Protein AF-A0AAX3BEB4-F1 (afdb_monomer_lite)

Organism: NCBI:txid2828656

Foldseek 3Di:
DDPDQFLWWKFFPPDFDDLVVLVVLCVVVVWDWAADPPDDPAWIDTNNFKIKGFDDDPNTTGTITIGGDPVCVVVSQLVVLVSQVSCCVPPGNIFMDDDPPCPPSHRDDDVVSSVRSVVVVVVVVVVVCVVQPPDPDPPDDPPVVVVVVCCCPDPVNVVVVVVVVVVVD

Sequence (169 aa):
MGVESYFVHARFVGTQIVPADVIMLLRANDYTVDHSISDNFSSYTINAILKLQFNFENEVIQGFSLEGCFACYDESLELCYLVLRLVNEKLAPIEVDKPVFFESKKLLDKEEFLNNIRNFYLYKANYFFDLFHGINFRCLPGKDFYKEYQKRTSFLYKIRSIFKRDKNS

Radius of gyration: 18.93 Å; chains: 1; bounding box: 38×54×45 Å

pLDDT: mean 78.85, std 14.88, range [33.62, 96.19]

Secondary structure (DSSP, 8-state):
------SEEEEE-SS---HHHHHHHHHHTT--EEE-TTS-TTEEEETTTEEEEEEEETTEEEEEEEEE-GGGHHHHHHHHHHHHHHHHHHT--EEEE-SS---S-BPPPHHHHHHHHHHHHHHHHHHHHHHHTT-----SPPHHHHHHHHHHHSHHHHHHHHHHHTT--

Structure (mmCIF, N/CA/C/O backbone):
data_AF-A0AAX3BEB4-F1
#
_entry.id   AF-A0AAX3BEB4-F1
#
loop_
_atom_site.group_PDB
_atom_site.id
_atom_site.type_symbol
_atom_site.label_atom_id
_atom_site.label_alt_id
_atom_site.label_comp_id
_atom_site.label_asym_id
_atom_site.label_entity_id
_atom_site.label_seq_id
_atom_site.pdbx_PDB_ins_code
_atom_site.Cartn_x
_atom_site.Cartn_y
_atom_site.Cartn_z
_atom_site.occupancy
_atom_site.B_iso_or_equiv
_atom_site.auth_seq_id
_atom_site.auth_comp_id
_atom_site.auth_asym_id
_atom_site.auth_atom_id
_atom_site.pdbx_PDB_model_num
ATOM 1 N N . MET A 1 1 ? 23.090 3.713 -2.262 1.00 33.69 1 MET A N 1
ATOM 2 C CA . MET A 1 1 ? 21.688 4.008 -1.894 1.00 33.69 1 MET A CA 1
ATOM 3 C C . MET A 1 1 ? 20.883 2.751 -2.156 1.00 33.69 1 MET A C 1
ATOM 5 O O . MET A 1 1 ? 20.919 2.277 -3.283 1.00 33.69 1 MET A O 1
ATOM 9 N N . GLY A 1 2 ? 20.269 2.161 -1.128 1.00 33.62 2 GLY A N 1
ATOM 10 C CA . GLY A 1 2 ? 19.388 1.007 -1.316 1.00 33.62 2 GLY A CA 1
ATOM 11 C C . GLY A 1 2 ? 18.180 1.411 -2.156 1.00 33.62 2 GLY A C 1
ATOM 12 O O . GLY A 1 2 ? 17.631 2.494 -1.958 1.00 33.62 2 GLY A O 1
ATOM 13 N N . VAL A 1 3 ? 17.810 0.585 -3.131 1.00 42.19 3 VAL A N 1
ATOM 14 C CA . VAL A 1 3 ? 16.559 0.757 -3.872 1.00 42.19 3 VAL A CA 1
ATOM 15 C C . VAL A 1 3 ? 15.456 0.255 -2.946 1.00 42.19 3 VAL A C 1
ATOM 17 O O . VAL A 1 3 ? 15.289 -0.947 -2.775 1.00 42.19 3 VAL A O 1
ATOM 20 N N . GLU A 1 4 ? 14.787 1.176 -2.261 1.00 51.06 4 GLU A N 1
ATOM 21 C CA . GLU A 1 4 ? 13.611 0.858 -1.449 1.00 51.06 4 GLU A CA 1
ATOM 22 C C . GLU A 1 4 ? 12.500 0.317 -2.375 1.00 51.06 4 GLU A C 1
ATOM 24 O O . GLU A 1 4 ? 12.222 0.917 -3.413 1.00 51.06 4 GLU A O 1
ATOM 29 N N . SER A 1 5 ? 11.917 -0.843 -2.041 1.00 62.44 5 SER A N 1
ATOM 30 C CA . SER A 1 5 ? 10.991 -1.597 -2.908 1.00 62.44 5 SER A CA 1
ATOM 31 C C . SER A 1 5 ? 9.511 -1.247 -2.728 1.00 62.44 5 SER A C 1
ATOM 33 O O . SER A 1 5 ? 8.678 -1.750 -3.472 1.00 62.44 5 SER A O 1
ATOM 35 N N . TYR A 1 6 ? 9.158 -0.385 -1.774 1.00 66.06 6 TYR A N 1
ATOM 36 C CA . TYR A 1 6 ? 7.767 -0.086 -1.433 1.00 66.06 6 TYR A CA 1
ATOM 37 C C . TYR A 1 6 ? 7.229 1.154 -2.162 1.00 66.06 6 TYR A C 1
ATOM 39 O O . TYR A 1 6 ? 7.988 2.043 -2.549 1.00 66.06 6 TYR A O 1
ATOM 47 N N . PHE A 1 7 ? 5.904 1.225 -2.327 1.00 76.56 7 PHE A N 1
ATOM 48 C CA . PHE A 1 7 ? 5.229 2.417 -2.844 1.00 76.56 7 PHE A CA 1
ATOM 49 C C . PHE A 1 7 ? 5.176 3.517 -1.789 1.00 76.56 7 PHE A C 1
ATOM 51 O O . PHE A 1 7 ? 5.519 4.661 -2.078 1.00 76.56 7 PHE A O 1
ATOM 58 N N . VAL A 1 8 ? 4.713 3.173 -0.581 1.00 86.69 8 VAL A N 1
ATOM 59 C CA . VAL A 1 8 ? 4.404 4.143 0.478 1.00 86.69 8 VAL A CA 1
ATOM 60 C C . VAL A 1 8 ? 4.660 3.564 1.873 1.00 86.69 8 VAL A C 1
ATOM 62 O O . VAL A 1 8 ? 4.421 2.376 2.104 1.00 86.69 8 VAL A O 1
ATOM 65 N N . HIS A 1 9 ? 5.113 4.417 2.797 1.00 89.00 9 HIS A N 1
ATOM 66 C CA . HIS A 1 9 ? 5.170 4.146 4.233 1.00 89.00 9 HIS A CA 1
ATOM 67 C C . HIS A 1 9 ? 4.107 4.972 4.967 1.00 89.00 9 HIS A C 1
ATOM 69 O O . HIS A 1 9 ? 3.992 6.175 4.743 1.00 89.00 9 HIS A O 1
ATOM 75 N N . ALA A 1 10 ? 3.351 4.344 5.862 1.00 89.62 10 ALA A N 1
ATOM 76 C CA . ALA A 1 10 ? 2.364 5.004 6.706 1.00 89.62 10 ALA A CA 1
ATOM 77 C C . ALA A 1 10 ? 2.681 4.771 8.186 1.00 89.62 10 ALA A C 1
ATOM 79 O O . ALA A 1 10 ? 2.935 3.640 8.595 1.00 89.62 10 ALA A O 1
ATOM 80 N N . ARG A 1 11 ? 2.635 5.830 8.995 1.00 90.25 11 ARG A N 1
ATOM 81 C CA . ARG A 1 11 ? 2.793 5.819 10.456 1.00 90.25 11 ARG A CA 1
ATOM 82 C C . ARG A 1 11 ? 1.465 6.095 11.137 1.00 90.25 11 ARG A C 1
ATOM 84 O O . ARG A 1 11 ? 0.726 6.963 10.691 1.00 90.25 11 ARG A O 1
ATOM 91 N N . PHE A 1 12 ? 1.175 5.404 12.230 1.00 89.75 12 PHE A N 1
ATOM 92 C CA . PHE A 1 12 ? -0.007 5.691 13.044 1.00 89.75 12 PHE A CA 1
ATOM 93 C C . PHE A 1 12 ? 0.223 6.915 13.938 1.00 89.75 12 PHE A C 1
ATOM 95 O O . PHE A 1 12 ? 1.323 7.119 14.453 1.00 89.75 12 PHE A O 1
ATOM 102 N N . VAL A 1 13 ? -0.818 7.724 14.152 1.00 87.62 13 VAL A N 1
ATOM 103 C CA . VAL A 1 13 ? -0.768 8.897 15.038 1.00 87.62 13 VAL A CA 1
ATOM 104 C C . VAL A 1 13 ? -1.606 8.658 16.289 1.00 87.62 13 VAL A C 1
ATOM 106 O O . VAL A 1 13 ? -2.811 8.434 16.210 1.00 87.62 13 VAL A O 1
ATOM 109 N N . GLY A 1 14 ? -0.975 8.770 17.460 1.00 79.50 14 GLY A N 1
ATOM 110 C CA . GLY A 1 14 ? -1.638 8.882 18.766 1.00 79.50 14 GLY A CA 1
ATOM 111 C C . GLY A 1 14 ? -2.271 7.606 19.334 1.00 79.50 14 GLY A C 1
ATOM 112 O O . GLY A 1 14 ? -2.416 7.511 20.550 1.00 79.50 14 GLY A O 1
ATOM 113 N N . THR A 1 15 ? -2.625 6.623 18.504 1.00 74.81 15 THR A N 1
ATOM 114 C CA . THR A 1 15 ? -3.294 5.388 18.940 1.00 74.81 15 THR A CA 1
ATOM 115 C C . THR A 1 15 ? -2.396 4.173 18.749 1.00 74.81 15 THR A C 1
ATOM 117 O O . THR A 1 15 ? -1.810 3.981 17.685 1.00 74.81 15 THR A O 1
ATOM 120 N N . GLN A 1 16 ? -2.308 3.332 19.782 1.00 81.75 16 GLN A N 1
ATOM 121 C CA . GLN A 1 16 ? -1.643 2.038 19.692 1.00 81.75 16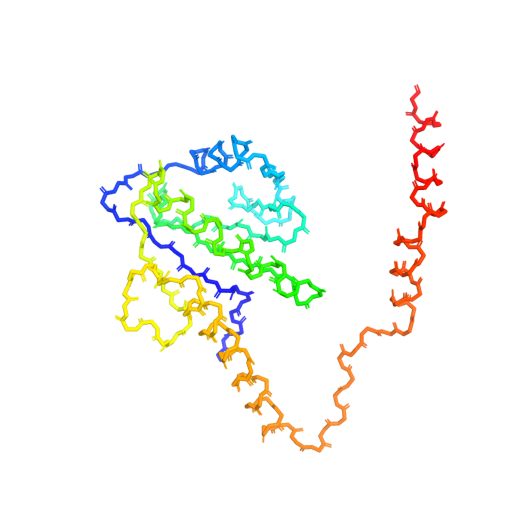 GLN A CA 1
ATOM 122 C C . GLN A 1 16 ? -2.545 1.066 18.926 1.00 81.75 16 GLN A C 1
ATOM 124 O O . GLN A 1 16 ? -3.664 0.791 19.352 1.00 81.75 16 GLN A O 1
ATOM 129 N N . ILE A 1 17 ? -2.049 0.565 17.798 1.00 87.69 17 ILE A N 1
ATOM 130 C CA . ILE A 1 17 ? -2.751 -0.373 16.917 1.00 87.69 17 ILE A CA 1
ATOM 131 C C . ILE A 1 17 ? -2.034 -1.721 16.960 1.00 87.69 17 ILE A C 1
ATOM 133 O O . ILE A 1 17 ? -0.804 -1.765 17.043 1.00 87.69 17 ILE A O 1
ATOM 137 N N . VAL A 1 18 ? -2.786 -2.822 16.889 1.00 89.69 18 VAL A N 1
ATOM 138 C CA . VAL A 1 18 ? -2.224 -4.168 16.689 1.00 89.69 18 VAL A CA 1
ATOM 139 C C . VAL A 1 18 ? -2.453 -4.634 15.246 1.00 89.69 18 VAL A C 1
ATOM 141 O O . VAL A 1 18 ? -3.381 -4.157 14.590 1.00 89.69 18 VAL A O 1
ATOM 144 N N . PRO A 1 19 ? -1.651 -5.573 14.694 1.00 90.00 19 PRO A N 1
ATOM 145 C CA . PRO A 1 19 ? -1.714 -5.870 13.263 1.00 90.00 19 PRO A CA 1
ATOM 146 C C . PRO A 1 19 ? -3.070 -6.483 12.907 1.00 90.00 19 PRO A C 1
ATOM 148 O O . PRO A 1 19 ? -3.628 -6.215 11.847 1.00 90.00 19 PRO A O 1
ATOM 151 N N . ALA A 1 20 ? -3.618 -7.270 13.840 1.00 90.69 20 ALA A N 1
ATOM 152 C CA . ALA A 1 20 ? -4.912 -7.919 13.725 1.00 90.69 20 ALA A CA 1
ATOM 153 C C . ALA A 1 20 ? -6.044 -6.936 13.396 1.00 90.69 20 ALA A C 1
ATOM 155 O O . ALA A 1 20 ? -6.887 -7.282 12.573 1.00 90.69 20 ALA A O 1
ATOM 156 N N . ASP A 1 21 ? -6.033 -5.715 13.940 1.00 92.25 21 ASP A N 1
ATOM 157 C CA . ASP A 1 21 ? -7.096 -4.735 13.693 1.00 92.25 21 ASP A CA 1
ATOM 158 C C . ASP A 1 21 ? -7.124 -4.301 12.225 1.00 92.25 21 ASP A C 1
ATOM 160 O O . ASP A 1 21 ? -8.182 -4.268 11.595 1.00 92.25 21 ASP A O 1
ATOM 164 N N . VAL A 1 22 ? -5.948 -4.046 11.643 1.00 93.38 22 VAL A N 1
ATOM 165 C CA . VAL A 1 22 ? -5.811 -3.708 10.219 1.00 93.38 22 VAL A CA 1
ATOM 166 C C . VAL A 1 22 ? -6.253 -4.885 9.350 1.00 93.38 22 VAL A C 1
ATOM 168 O O . VAL A 1 22 ? -7.013 -4.700 8.401 1.00 93.38 22 VAL A O 1
ATOM 171 N N . ILE A 1 23 ? -5.832 -6.111 9.680 1.00 94.25 23 ILE A N 1
ATOM 172 C CA . ILE A 1 23 ? -6.213 -7.306 8.913 1.00 94.25 23 ILE A CA 1
ATOM 173 C C . ILE A 1 23 ? -7.725 -7.560 8.987 1.00 94.25 23 ILE A C 1
ATOM 175 O O . ILE A 1 23 ? -8.347 -7.878 7.970 1.00 94.25 23 ILE A O 1
ATOM 179 N N . MET A 1 24 ? -8.331 -7.408 10.165 1.00 94.25 24 MET A N 1
ATOM 180 C CA . MET A 1 24 ? -9.774 -7.557 10.357 1.00 94.25 24 MET A CA 1
ATOM 181 C C . MET A 1 24 ? -10.552 -6.484 9.599 1.00 94.25 24 MET A C 1
ATOM 183 O O . MET A 1 24 ? -11.522 -6.820 8.922 1.00 94.25 24 MET A O 1
ATOM 187 N N . LEU A 1 25 ? -10.104 -5.227 9.645 1.00 96.19 25 LEU A N 1
ATOM 188 C CA . LEU A 1 25 ? -10.708 -4.129 8.891 1.00 96.19 25 LEU A CA 1
ATOM 189 C C . LEU A 1 25 ? -10.695 -4.408 7.385 1.00 96.19 25 LEU A C 1
ATOM 191 O O . LEU A 1 25 ? -11.716 -4.237 6.720 1.00 96.19 25 LEU A O 1
ATOM 195 N N . LEU A 1 26 ? -9.563 -4.863 6.847 1.00 95.69 26 LEU A N 1
ATOM 196 C CA . LEU A 1 26 ? -9.440 -5.189 5.427 1.00 95.69 26 LEU A CA 1
ATOM 197 C C . LEU A 1 26 ? -10.376 -6.339 5.033 1.00 95.69 26 LEU A C 1
ATOM 199 O O . LEU A 1 26 ? -11.126 -6.221 4.068 1.00 95.69 26 LEU A O 1
ATOM 203 N N . ARG A 1 27 ? -10.411 -7.420 5.815 1.00 95.31 27 ARG A N 1
ATOM 204 C CA . ARG A 1 27 ? -11.317 -8.550 5.550 1.00 95.31 27 ARG A CA 1
ATOM 205 C C . ARG A 1 27 ? -12.793 -8.165 5.656 1.00 95.31 27 ARG A C 1
ATOM 207 O O . ARG A 1 27 ? -13.598 -8.663 4.881 1.00 95.31 27 ARG A O 1
ATOM 214 N N . ALA A 1 28 ? -13.143 -7.266 6.575 1.00 95.50 28 ALA A N 1
ATOM 215 C CA . ALA A 1 28 ? -14.503 -6.744 6.718 1.00 95.50 28 ALA A CA 1
ATOM 216 C C . ALA A 1 28 ? -14.941 -5.844 5.546 1.00 95.50 28 ALA A C 1
ATOM 218 O O . ALA A 1 28 ? -16.127 -5.557 5.420 1.00 95.50 28 ALA A O 1
ATOM 219 N N . ASN A 1 29 ? -14.002 -5.400 4.704 1.00 95.44 29 ASN A N 1
ATOM 220 C CA . ASN A 1 29 ? -14.256 -4.629 3.483 1.00 95.44 29 ASN A CA 1
ATOM 221 C C . ASN A 1 29 ? -13.958 -5.463 2.221 1.00 95.44 29 ASN A C 1
ATOM 223 O O . ASN A 1 29 ? -13.513 -4.922 1.211 1.00 95.44 29 ASN A O 1
ATOM 227 N N . ASP A 1 30 ? -14.170 -6.781 2.301 1.00 93.00 30 ASP A N 1
ATOM 228 C CA . ASP A 1 30 ? -14.075 -7.740 1.192 1.00 93.00 30 ASP A CA 1
ATOM 229 C C . ASP A 1 30 ? -12.698 -7.830 0.505 1.00 93.00 30 ASP A C 1
ATOM 231 O O . ASP A 1 30 ? -12.572 -8.340 -0.612 1.00 93.00 30 ASP A O 1
ATOM 235 N N . TYR A 1 31 ? -11.630 -7.394 1.179 1.00 93.25 31 TYR A N 1
ATOM 236 C CA . TYR A 1 31 ? -10.272 -7.640 0.707 1.00 93.25 31 TYR A CA 1
ATOM 237 C C . TYR A 1 31 ? -9.822 -9.058 1.072 1.00 93.25 31 TYR A C 1
ATOM 239 O O . TYR A 1 31 ? -9.930 -9.500 2.219 1.00 93.25 31 TYR A O 1
ATOM 247 N N . THR A 1 32 ? -9.242 -9.766 0.101 1.00 92.75 32 THR A N 1
ATOM 248 C CA . THR A 1 32 ? -8.551 -11.034 0.366 1.00 92.75 32 THR A CA 1
ATOM 249 C C . THR A 1 32 ? -7.209 -10.716 1.007 1.00 92.75 32 THR A C 1
ATOM 251 O O . THR A 1 32 ? -6.418 -9.989 0.412 1.00 92.75 32 THR A O 1
ATOM 254 N N . VAL A 1 33 ? -6.955 -11.232 2.213 1.00 91.94 33 VAL A N 1
ATOM 255 C CA . VAL A 1 33 ? -5.721 -10.958 2.962 1.00 91.94 33 VAL A CA 1
ATOM 256 C C . VAL A 1 33 ? -5.078 -12.260 3.416 1.00 91.94 33 VAL A C 1
ATOM 258 O O . VAL A 1 33 ? -5.531 -12.887 4.384 1.00 91.94 33 VAL A O 1
ATOM 261 N N . ASP A 1 34 ? -4.002 -12.621 2.726 1.00 89.62 34 ASP A N 1
ATOM 262 C CA . ASP A 1 34 ? -3.254 -13.859 2.918 1.00 89.62 34 ASP A CA 1
ATOM 263 C C . ASP A 1 34 ? -1.915 -13.573 3.598 1.00 89.62 34 ASP A C 1
ATOM 265 O O . ASP A 1 34 ? -1.242 -12.595 3.280 1.00 89.62 34 ASP A O 1
ATOM 269 N N . HIS A 1 35 ? -1.504 -14.420 4.540 1.00 84.12 35 HIS A N 1
ATOM 270 C CA . HIS A 1 35 ? -0.185 -14.292 5.160 1.00 84.12 35 HIS A CA 1
ATOM 271 C C . HIS A 1 35 ? 0.904 -14.654 4.142 1.00 84.12 35 HIS A C 1
ATOM 273 O O . HIS A 1 35 ? 0.855 -15.718 3.519 1.00 84.12 35 HIS A O 1
ATOM 279 N N . SER A 1 36 ? 1.912 -13.798 3.991 1.00 73.31 36 SER A N 1
ATOM 280 C CA . SER A 1 36 ? 3.040 -14.058 3.096 1.00 73.31 36 SER A CA 1
ATOM 281 C C . SER A 1 36 ? 3.969 -15.082 3.751 1.00 73.31 36 SER A C 1
ATOM 283 O O . SER A 1 36 ? 4.508 -14.847 4.826 1.00 73.31 36 SER A O 1
ATOM 285 N N . ILE A 1 37 ? 4.140 -16.252 3.134 1.00 56.81 37 ILE A N 1
ATOM 286 C CA . ILE A 1 37 ? 4.866 -17.394 3.729 1.00 56.81 37 ILE A CA 1
ATOM 287 C C . ILE A 1 37 ? 6.389 -17.132 3.824 1.00 56.81 37 ILE A C 1
ATOM 289 O O . ILE A 1 37 ? 7.090 -17.841 4.539 1.00 56.81 37 ILE A O 1
ATOM 293 N N . SER A 1 38 ? 6.913 -16.114 3.127 1.00 57.84 38 SER A N 1
ATOM 294 C CA . SER A 1 38 ? 8.357 -15.919 2.935 1.00 57.84 38 SER A CA 1
ATOM 295 C C . SER A 1 38 ? 9.051 -14.911 3.858 1.00 57.84 38 SER A C 1
ATOM 297 O O . SER A 1 38 ? 10.267 -14.996 3.966 1.00 57.84 38 SER A O 1
ATOM 299 N N . ASP A 1 39 ? 8.344 -13.993 4.530 1.00 52.19 39 ASP A N 1
ATOM 300 C CA . ASP A 1 39 ? 8.979 -12.843 5.203 1.00 52.19 39 ASP A CA 1
ATOM 301 C C . ASP A 1 39 ? 8.328 -12.519 6.559 1.00 52.19 39 ASP A C 1
ATOM 303 O O . ASP A 1 39 ? 7.409 -11.708 6.608 1.00 52.19 39 ASP A O 1
ATOM 307 N N . ASN A 1 40 ? 8.844 -13.080 7.661 1.00 57.62 40 ASN A N 1
ATOM 308 C CA . ASN A 1 40 ? 8.468 -12.743 9.049 1.00 57.62 40 ASN A CA 1
ATOM 309 C C . ASN A 1 40 ? 6.945 -12.816 9.373 1.00 57.62 40 ASN A C 1
ATOM 311 O O . ASN A 1 40 ? 6.080 -12.934 8.515 1.00 57.62 40 ASN A O 1
ATOM 315 N N . PHE A 1 41 ? 6.567 -12.752 10.654 1.00 62.97 41 PHE A N 1
ATOM 316 C CA . PHE A 1 41 ? 5.149 -12.796 11.084 1.00 62.97 41 PHE A CA 1
ATOM 317 C C . PHE A 1 41 ? 4.350 -11.508 10.774 1.00 62.97 41 PHE A C 1
ATOM 319 O O . PHE A 1 41 ? 3.229 -11.319 11.249 1.00 62.97 41 PHE A O 1
ATOM 326 N N . SER A 1 42 ? 4.939 -10.581 10.018 1.00 81.88 42 SER A N 1
ATOM 327 C CA . SER A 1 42 ? 4.445 -9.217 9.832 1.00 81.88 42 SER A CA 1
ATOM 328 C C . SER A 1 42 ? 4.106 -8.857 8.388 1.00 81.88 42 SER A C 1
ATOM 330 O O . SER A 1 42 ? 3.790 -7.693 8.131 1.00 81.88 42 SER A O 1
ATOM 332 N N . SER A 1 43 ? 4.152 -9.812 7.451 1.00 89.69 43 SER A N 1
ATOM 333 C CA . SER A 1 43 ? 3.863 -9.558 6.038 1.00 89.69 43 SER A CA 1
ATOM 334 C C . SER A 1 43 ? 2.633 -10.304 5.524 1.00 89.69 43 SER A C 1
ATOM 336 O O . SER A 1 43 ? 2.454 -11.502 5.737 1.00 89.69 43 SER A O 1
ATOM 338 N N . TYR A 1 44 ? 1.801 -9.577 4.786 1.00 91.88 44 TYR A N 1
ATOM 339 C CA . TYR A 1 44 ? 0.544 -10.042 4.219 1.00 91.88 44 TYR A CA 1
ATOM 340 C C . TYR A 1 44 ? 0.442 -9.615 2.758 1.00 91.88 44 TYR A C 1
ATOM 342 O O . TYR A 1 44 ? 1.077 -8.651 2.336 1.00 91.88 44 TYR A O 1
ATOM 350 N N . THR A 1 45 ? -0.380 -10.312 1.987 1.00 91.56 45 THR A N 1
ATOM 351 C CA . THR A 1 45 ? -0.726 -9.949 0.616 1.00 91.56 45 THR A CA 1
ATOM 352 C C . THR A 1 45 ? -2.218 -9.655 0.533 1.00 91.56 45 THR A C 1
ATOM 354 O O . THR A 1 45 ? -3.043 -10.470 0.937 1.00 91.56 45 THR A O 1
ATOM 357 N N . ILE A 1 46 ? -2.554 -8.488 -0.008 1.00 92.25 46 ILE A N 1
ATOM 358 C CA . ILE A 1 46 ? -3.904 -7.984 -0.235 1.00 92.25 46 ILE A CA 1
ATOM 359 C C . ILE A 1 46 ? -4.252 -8.193 -1.714 1.00 92.25 46 ILE A C 1
ATOM 361 O O . ILE A 1 46 ? -3.518 -7.750 -2.604 1.00 92.25 46 ILE A O 1
ATOM 365 N N . ASN A 1 47 ? -5.359 -8.893 -1.979 1.00 91.88 47 ASN A N 1
ATOM 366 C CA . ASN A 1 47 ? -5.879 -9.214 -3.316 1.00 91.88 47 ASN A CA 1
ATOM 367 C C . ASN A 1 47 ? -4.830 -9.799 -4.284 1.00 91.88 47 ASN A C 1
ATOM 369 O O . ASN A 1 47 ? -4.920 -9.600 -5.492 1.00 91.88 47 ASN A O 1
ATOM 373 N N . ALA A 1 48 ? -3.820 -10.502 -3.762 1.00 88.25 48 ALA A N 1
ATOM 374 C CA . ALA A 1 48 ? -2.695 -11.056 -4.525 1.00 88.25 48 ALA A CA 1
ATOM 375 C C . ALA A 1 48 ? -1.833 -10.035 -5.311 1.00 88.25 48 ALA A C 1
ATOM 377 O O . ALA A 1 48 ? -0.992 -10.455 -6.106 1.00 88.25 48 ALA A O 1
ATOM 378 N N . ILE A 1 49 ? -2.005 -8.720 -5.105 1.00 88.31 49 ILE A N 1
ATOM 379 C CA . ILE A 1 49 ? -1.314 -7.673 -5.892 1.00 88.31 49 ILE A CA 1
ATOM 380 C C . ILE A 1 49 ? -0.603 -6.606 -5.052 1.00 88.31 49 ILE A C 1
ATOM 382 O O . ILE A 1 49 ? 0.178 -5.824 -5.602 1.00 88.31 49 ILE A O 1
ATOM 386 N N . LEU A 1 50 ? -0.874 -6.543 -3.746 1.00 90.62 50 LEU A N 1
ATOM 387 C CA . LEU A 1 50 ? -0.296 -5.547 -2.848 1.00 90.62 50 LEU A CA 1
ATOM 388 C C . LEU A 1 50 ? 0.202 -6.218 -1.567 1.00 90.62 50 LEU A C 1
ATOM 390 O O . LEU A 1 50 ? -0.572 -6.799 -0.816 1.00 90.62 50 LEU A O 1
ATOM 394 N N . LYS A 1 51 ? 1.499 -6.142 -1.311 1.00 91.62 51 LYS A N 1
ATOM 395 C CA . LYS A 1 51 ? 2.139 -6.572 -0.074 1.00 91.62 51 LYS A CA 1
ATOM 396 C C . LYS A 1 51 ? 1.963 -5.491 0.992 1.00 91.62 51 LYS A C 1
ATOM 398 O O . LYS A 1 51 ? 2.287 -4.328 0.771 1.00 91.62 51 LYS A O 1
ATOM 403 N N . LEU A 1 52 ? 1.476 -5.903 2.153 1.00 92.50 52 LEU A N 1
ATOM 404 C CA . LEU A 1 52 ? 1.413 -5.132 3.388 1.00 92.50 52 LEU A CA 1
ATOM 405 C C . LEU A 1 52 ? 2.488 -5.662 4.336 1.00 92.50 52 LEU A C 1
ATOM 407 O O . LEU A 1 52 ? 2.587 -6.871 4.549 1.00 92.50 52 LEU A O 1
ATOM 411 N N . GLN A 1 53 ? 3.281 -4.773 4.919 1.00 92.38 53 GLN A N 1
ATOM 412 C CA . GLN A 1 53 ? 4.290 -5.134 5.911 1.00 92.38 53 GLN A CA 1
ATOM 413 C C . GLN A 1 53 ? 4.190 -4.208 7.116 1.00 92.38 53 GLN A C 1
ATOM 415 O O . GLN A 1 53 ? 4.291 -2.997 6.964 1.00 92.38 53 GLN A O 1
ATOM 420 N N . PHE A 1 54 ? 4.006 -4.768 8.310 1.00 91.81 54 PHE A N 1
ATOM 421 C CA . PHE A 1 54 ? 3.981 -3.982 9.543 1.00 91.81 54 PHE A CA 1
ATOM 422 C C . PHE A 1 54 ? 5.393 -3.667 10.034 1.00 91.81 54 PHE A C 1
ATOM 424 O O . PHE A 1 54 ? 6.268 -4.539 10.045 1.00 91.81 54 PHE A O 1
ATOM 431 N N . ASN A 1 55 ? 5.574 -2.428 10.488 1.00 89.06 55 ASN A N 1
ATOM 432 C CA . ASN A 1 55 ? 6.833 -1.912 11.011 1.00 89.06 55 ASN A CA 1
ATOM 433 C C . ASN A 1 55 ? 6.727 -1.769 12.530 1.00 89.06 55 ASN A C 1
ATOM 435 O O . ASN A 1 55 ? 5.796 -1.137 13.036 1.00 89.06 55 ASN A O 1
ATOM 439 N N . PHE A 1 56 ? 7.682 -2.362 13.243 1.00 87.19 56 PHE A N 1
ATOM 440 C CA . PHE A 1 56 ? 7.693 -2.430 14.702 1.00 87.19 56 PHE A CA 1
ATOM 441 C C . PHE A 1 56 ? 8.898 -1.692 15.275 1.00 87.19 56 PHE A C 1
ATOM 443 O O . PHE A 1 56 ? 9.999 -1.769 14.732 1.00 87.19 56 PHE A O 1
ATOM 450 N N . GLU A 1 57 ? 8.693 -1.055 16.419 1.00 85.81 57 GLU A N 1
ATOM 451 C CA . GLU A 1 57 ? 9.738 -0.493 17.266 1.00 85.81 57 GLU A CA 1
ATOM 452 C C . GLU A 1 57 ? 9.419 -0.862 18.716 1.00 85.81 57 GLU A C 1
ATOM 454 O O . GLU A 1 57 ? 8.312 -0.605 19.187 1.00 85.81 57 GLU A O 1
ATOM 459 N N . ASN A 1 58 ? 10.364 -1.500 19.414 1.00 84.44 58 ASN A N 1
ATOM 460 C CA . ASN A 1 58 ? 10.175 -2.001 20.784 1.00 84.44 58 ASN A CA 1
ATOM 461 C C . ASN A 1 58 ? 8.892 -2.841 20.953 1.00 84.44 58 ASN A C 1
ATOM 463 O O . ASN A 1 58 ? 8.122 -2.620 21.880 1.00 84.44 58 ASN A O 1
ATOM 467 N N . GLU A 1 59 ? 8.646 -3.770 20.019 1.00 81.94 59 GLU A N 1
ATOM 468 C CA . GLU A 1 59 ? 7.452 -4.643 19.974 1.00 81.94 59 GLU A CA 1
ATOM 469 C C . GLU A 1 59 ? 6.110 -3.914 19.758 1.00 81.94 59 GLU A C 1
ATOM 471 O O . GLU A 1 59 ? 5.058 -4.549 19.687 1.00 81.94 59 GLU A O 1
ATOM 476 N N . VAL A 1 60 ? 6.131 -2.593 19.565 1.00 83.38 60 VAL A N 1
ATOM 477 C CA . VAL A 1 60 ? 4.955 -1.777 19.252 1.00 83.38 60 VAL A CA 1
ATOM 478 C C . VAL A 1 60 ? 4.918 -1.484 17.759 1.00 83.38 60 VAL A C 1
ATOM 480 O O . VAL A 1 60 ? 5.935 -1.148 17.153 1.00 83.38 60 VAL A O 1
ATOM 483 N N . ILE A 1 61 ? 3.738 -1.580 17.148 1.00 87.75 61 ILE A N 1
ATOM 484 C CA . ILE A 1 61 ? 3.566 -1.178 15.751 1.00 87.75 61 ILE A CA 1
ATOM 485 C C . ILE A 1 61 ? 3.653 0.336 15.648 1.00 87.75 61 ILE A C 1
ATOM 487 O O . ILE A 1 61 ? 2.859 1.053 16.252 1.00 87.75 61 ILE A O 1
ATOM 491 N N . GLN A 1 62 ? 4.575 0.803 14.815 1.00 88.94 62 GLN A N 1
ATOM 492 C CA . GLN A 1 62 ? 4.690 2.213 14.448 1.00 88.94 62 GLN A CA 1
ATOM 493 C C . GLN A 1 62 ? 3.874 2.539 13.196 1.00 88.94 62 GLN A C 1
ATOM 495 O O . GLN A 1 62 ? 3.425 3.669 13.005 1.00 88.94 62 GLN A O 1
ATOM 500 N N . GLY A 1 63 ? 3.679 1.552 12.322 1.00 90.56 63 GLY A N 1
ATOM 501 C CA . GLY A 1 63 ? 3.084 1.777 11.018 1.00 90.56 63 GLY A CA 1
ATOM 502 C C . GLY A 1 63 ? 3.129 0.557 10.114 1.00 90.56 63 GLY A C 1
ATOM 503 O O . GLY A 1 63 ? 3.292 -0.581 10.565 1.00 90.56 63 GLY A O 1
ATOM 504 N N . PHE A 1 64 ? 3.002 0.807 8.819 1.00 91.94 64 PHE A N 1
ATOM 505 C CA . PHE A 1 64 ? 3.090 -0.213 7.790 1.00 91.94 64 PHE A CA 1
ATOM 506 C C . PHE A 1 64 ? 3.606 0.349 6.465 1.00 91.94 64 PHE A C 1
ATOM 508 O O . PHE A 1 64 ? 3.479 1.534 6.165 1.00 91.94 64 PHE A O 1
ATOM 515 N N . SER A 1 65 ? 4.160 -0.539 5.652 1.00 91.31 65 SER A N 1
ATOM 516 C CA . SER A 1 65 ? 4.574 -0.274 4.280 1.00 91.31 65 SER A CA 1
ATOM 517 C C . SER A 1 65 ? 3.659 -1.014 3.313 1.00 91.31 65 SER A C 1
ATOM 519 O O . SER A 1 65 ? 3.260 -2.155 3.572 1.00 91.31 65 SER A O 1
ATOM 521 N N . LEU A 1 66 ? 3.359 -0.374 2.185 1.00 91.31 66 LEU A N 1
ATOM 522 C CA . LEU A 1 66 ? 2.640 -0.976 1.067 1.00 91.31 66 LEU A CA 1
ATOM 523 C C . LEU A 1 66 ? 3.564 -1.063 -0.145 1.00 91.31 66 LEU A C 1
ATOM 525 O O . LEU A 1 66 ? 4.122 -0.061 -0.589 1.00 91.31 66 LEU A O 1
ATOM 529 N N . GLU A 1 67 ? 3.708 -2.261 -0.691 1.00 88.56 67 GLU A N 1
ATOM 530 C CA . GLU A 1 67 ? 4.522 -2.566 -1.866 1.00 88.56 67 GLU A CA 1
ATOM 531 C C . GLU A 1 67 ? 3.660 -3.303 -2.884 1.00 88.56 67 GLU A C 1
ATOM 533 O O . GLU A 1 67 ? 2.929 -4.216 -2.523 1.00 88.56 67 GLU A O 1
ATOM 538 N N . GLY A 1 68 ? 3.723 -2.948 -4.162 1.00 82.12 68 GLY A N 1
ATOM 539 C CA . GLY A 1 68 ? 2.982 -3.684 -5.181 1.00 82.12 68 GLY A CA 1
ATOM 540 C C . GLY A 1 68 ? 3.777 -3.906 -6.449 1.00 82.12 68 GLY A C 1
ATOM 541 O O . GLY A 1 68 ? 4.917 -3.473 -6.604 1.00 82.12 68 GLY A O 1
ATOM 542 N N . CYS A 1 69 ? 3.173 -4.675 -7.345 1.00 75.12 69 CYS A N 1
ATOM 543 C CA . CYS A 1 69 ? 3.862 -5.218 -8.498 1.00 75.12 69 CYS A CA 1
ATOM 544 C C . CYS A 1 69 ? 3.801 -4.255 -9.687 1.00 75.12 69 CYS A C 1
ATOM 546 O O . CYS A 1 69 ? 2.721 -3.837 -10.093 1.00 75.12 69 CYS A O 1
ATOM 548 N N . PHE A 1 70 ? 4.940 -4.003 -10.340 1.00 74.00 70 PHE A N 1
ATOM 549 C CA . PHE A 1 70 ? 4.972 -3.241 -11.596 1.00 74.00 70 PHE A CA 1
ATOM 550 C C . PHE A 1 70 ? 4.161 -3.879 -12.735 1.00 74.00 70 PHE A C 1
ATOM 552 O O . PHE A 1 70 ? 3.782 -3.182 -13.670 1.00 74.00 70 PHE A O 1
ATOM 559 N N . ALA A 1 71 ? 3.881 -5.186 -12.675 1.00 74.44 71 ALA A N 1
ATOM 560 C CA . ALA A 1 71 ? 3.039 -5.850 -13.670 1.00 74.44 71 ALA A CA 1
ATOM 561 C C . ALA A 1 71 ? 1.555 -5.441 -13.583 1.00 74.44 71 ALA A C 1
ATOM 563 O O . ALA A 1 71 ? 0.846 -5.583 -14.574 1.00 74.44 71 ALA A O 1
ATOM 564 N N . CYS A 1 72 ? 1.110 -4.938 -12.426 1.00 82.00 72 CYS A N 1
ATOM 565 C CA . CYS A 1 72 ? -0.254 -4.467 -12.159 1.00 82.00 72 CYS A CA 1
ATOM 566 C C . CYS A 1 72 ? -0.196 -3.068 -11.526 1.00 82.00 72 CYS A C 1
ATOM 568 O O . CYS A 1 72 ? -0.789 -2.820 -10.480 1.00 82.00 72 CYS A O 1
ATOM 570 N N . TYR A 1 73 ? 0.642 -2.193 -12.090 1.00 84.69 73 TYR A N 1
ATOM 571 C CA . TYR A 1 73 ? 1.060 -0.956 -11.434 1.00 84.69 73 TYR A CA 1
ATOM 572 C C . TYR A 1 73 ? -0.117 -0.045 -11.064 1.00 84.69 73 TYR A C 1
ATOM 574 O O . TYR A 1 73 ? -0.214 0.380 -9.914 1.00 84.69 73 TYR A O 1
ATOM 582 N N . ASP A 1 74 ? -1.017 0.226 -12.012 1.00 87.00 74 ASP A N 1
ATOM 583 C CA . ASP A 1 74 ? -2.154 1.117 -11.779 1.00 87.00 74 ASP A CA 1
ATOM 584 C C . ASP A 1 74 ? -3.139 0.519 -10.768 1.00 87.00 74 ASP A C 1
ATOM 586 O O . ASP A 1 74 ? -3.565 1.212 -9.845 1.00 87.00 74 ASP A O 1
ATOM 590 N N . GLU A 1 75 ? -3.448 -0.777 -10.871 1.00 90.06 75 GLU A N 1
ATOM 591 C CA . GLU A 1 75 ? -4.345 -1.457 -9.935 1.00 90.06 75 GLU A CA 1
ATOM 592 C C . GLU A 1 75 ? -3.760 -1.526 -8.521 1.00 90.06 75 GLU A C 1
ATOM 594 O O . GLU A 1 75 ? -4.471 -1.297 -7.540 1.00 90.06 75 GLU A O 1
ATOM 599 N N . SER A 1 76 ? -2.464 -1.820 -8.395 1.00 89.94 76 SER A N 1
ATOM 600 C CA . SER A 1 76 ? -1.784 -1.848 -7.101 1.00 89.94 76 SER A CA 1
ATOM 601 C C . SER A 1 76 ? -1.700 -0.453 -6.479 1.00 89.94 76 SER A C 1
ATOM 603 O O . SER A 1 76 ? -1.820 -0.328 -5.260 1.00 89.94 76 SER A O 1
ATOM 605 N N . LEU A 1 77 ? -1.517 0.595 -7.285 1.00 90.31 77 LEU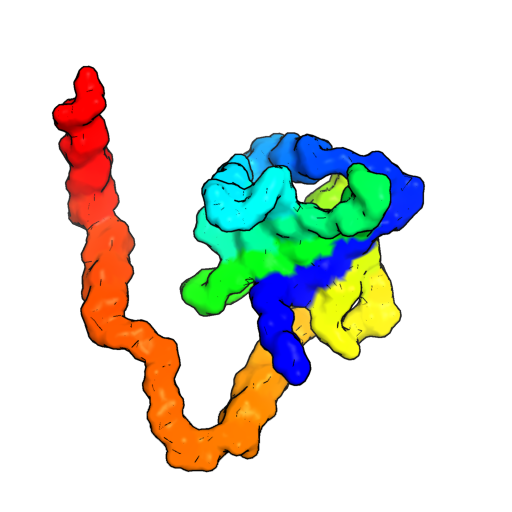 A N 1
ATOM 606 C CA . LEU A 1 77 ? -1.447 1.973 -6.805 1.00 90.31 77 LEU A CA 1
ATOM 607 C C . LEU A 1 77 ? -2.815 2.481 -6.319 1.00 90.31 77 LEU A C 1
ATOM 609 O O . LEU A 1 77 ? -2.916 3.090 -5.253 1.00 90.31 77 LEU A O 1
ATOM 613 N N . GLU A 1 78 ? -3.873 2.169 -7.063 1.00 93.00 78 GLU A N 1
ATOM 614 C CA . GLU A 1 78 ? -5.262 2.414 -6.670 1.00 93.00 78 GLU A CA 1
ATOM 615 C C . GLU A 1 78 ? -5.616 1.690 -5.365 1.00 93.00 78 GLU A C 1
ATOM 617 O O . GLU A 1 78 ? -6.122 2.300 -4.417 1.00 93.00 78 GLU A O 1
ATOM 622 N N . LEU A 1 79 ? -5.286 0.399 -5.272 1.00 94.19 79 LEU A N 1
ATOM 623 C CA . LEU A 1 79 ? -5.505 -0.388 -4.061 1.00 94.19 79 LEU A CA 1
ATOM 624 C C . LEU A 1 79 ? -4.717 0.171 -2.869 1.00 94.19 79 LEU A C 1
ATOM 626 O O . LEU A 1 79 ? -5.242 0.213 -1.759 1.00 94.19 79 LEU A O 1
ATOM 630 N N . CYS A 1 80 ? -3.487 0.640 -3.094 1.00 93.31 80 CYS A N 1
ATOM 631 C CA . CYS A 1 80 ? -2.671 1.287 -2.070 1.00 93.31 80 CYS A CA 1
ATOM 632 C C . CYS A 1 80 ? -3.400 2.493 -1.459 1.00 93.31 80 CYS A C 1
ATOM 634 O O . CYS A 1 80 ? -3.551 2.562 -0.237 1.00 93.31 80 CYS A O 1
ATOM 636 N N . TYR A 1 81 ? -3.940 3.389 -2.293 1.00 93.38 81 TYR A N 1
ATOM 637 C CA . TYR A 1 81 ? -4.717 4.533 -1.812 1.00 93.38 81 TYR A CA 1
ATOM 638 C C . TYR A 1 81 ? -5.958 4.106 -1.018 1.00 93.38 81 TYR A C 1
ATOM 640 O O . TYR A 1 81 ? -6.225 4.647 0.056 1.00 93.38 81 TYR A O 1
ATOM 648 N N . LEU A 1 82 ? -6.708 3.119 -1.518 1.00 95.44 82 LEU A N 1
ATOM 649 C CA . LEU A 1 82 ? -7.916 2.627 -0.851 1.00 95.44 82 LEU A CA 1
ATOM 650 C C . LEU A 1 82 ? -7.615 2.046 0.534 1.00 95.44 82 LEU A C 1
ATOM 652 O O . LEU A 1 82 ? -8.349 2.330 1.481 1.00 95.44 82 LEU A O 1
ATOM 656 N N . VAL A 1 83 ? -6.525 1.287 0.669 1.00 95.44 83 VAL A N 1
ATOM 657 C CA . VAL A 1 83 ? -6.071 0.746 1.958 1.00 95.44 83 VAL A CA 1
ATOM 658 C C . VAL A 1 83 ? -5.691 1.876 2.915 1.00 95.44 83 VAL A C 1
ATOM 660 O O . VAL A 1 83 ? -6.178 1.897 4.045 1.00 95.44 83 VAL A O 1
ATOM 663 N N . LEU A 1 84 ? -4.879 2.841 2.467 1.00 93.94 84 LEU A N 1
ATOM 664 C CA . LEU A 1 84 ? -4.471 3.992 3.282 1.00 93.94 84 LEU A CA 1
ATOM 665 C C . LEU A 1 84 ? -5.682 4.790 3.772 1.00 93.94 84 LEU A C 1
ATOM 667 O O . LEU A 1 84 ? -5.793 5.080 4.962 1.00 93.94 84 LEU A O 1
ATOM 671 N N . ARG A 1 85 ? -6.616 5.097 2.868 1.00 95.12 85 ARG A N 1
ATOM 672 C CA . ARG A 1 85 ? -7.845 5.826 3.183 1.00 95.12 85 ARG A CA 1
ATOM 673 C C . ARG A 1 85 ? -8.705 5.069 4.191 1.00 95.12 85 ARG A C 1
ATOM 675 O O . ARG A 1 85 ? -9.149 5.660 5.172 1.00 95.12 85 ARG A O 1
ATOM 682 N N . LEU A 1 86 ? -8.922 3.773 3.971 1.00 95.88 86 LEU A N 1
ATOM 683 C CA . LEU A 1 86 ? -9.745 2.948 4.851 1.00 95.88 86 LEU A CA 1
ATOM 684 C C . LEU A 1 86 ? -9.165 2.897 6.270 1.00 95.88 86 LEU A C 1
ATOM 686 O O . LEU A 1 86 ? -9.898 3.096 7.237 1.00 95.88 86 LEU A O 1
ATOM 690 N N . VAL A 1 87 ? -7.854 2.680 6.395 1.00 94.25 87 VAL A N 1
ATOM 691 C CA . VAL A 1 87 ? -7.162 2.675 7.690 1.00 94.25 87 VAL A CA 1
ATOM 692 C C . VAL A 1 87 ? -7.246 4.050 8.362 1.00 94.25 87 VAL A C 1
ATOM 694 O O . VAL A 1 87 ? -7.606 4.122 9.537 1.00 94.25 87 VAL A O 1
ATOM 697 N N . ASN A 1 88 ? -7.003 5.130 7.613 1.00 93.06 88 ASN A N 1
ATOM 698 C CA . ASN A 1 88 ? -7.070 6.503 8.118 1.00 93.06 88 ASN A CA 1
ATOM 699 C C . ASN A 1 88 ? -8.462 6.880 8.656 1.00 93.06 88 ASN A C 1
ATOM 701 O O . ASN A 1 88 ? -8.578 7.553 9.676 1.00 93.06 88 ASN A O 1
ATOM 705 N N . GLU A 1 89 ? -9.523 6.468 7.957 1.00 93.69 89 GLU A N 1
ATOM 706 C CA . GLU A 1 89 ? -10.908 6.821 8.294 1.00 93.69 89 GLU A CA 1
ATOM 707 C C . GLU A 1 89 ? -11.517 5.934 9.386 1.00 93.69 89 GLU A C 1
ATOM 709 O O . GLU A 1 89 ? -12.387 6.392 10.129 1.00 93.69 89 GLU A O 1
ATOM 714 N N . LYS A 1 90 ? -11.140 4.650 9.440 1.00 94.25 90 LYS A N 1
ATOM 715 C CA . LYS A 1 90 ? -11.837 3.646 10.263 1.00 94.25 90 LYS A CA 1
ATOM 716 C C . LYS A 1 90 ? -11.037 3.126 11.442 1.00 94.25 90 LYS A C 1
ATOM 718 O O . LYS A 1 90 ? -11.651 2.555 12.339 1.00 94.25 90 LYS A O 1
ATOM 723 N N . LEU A 1 91 ? -9.716 3.287 11.438 1.00 91.94 91 LEU A N 1
ATOM 724 C CA . LEU A 1 91 ? -8.861 2.719 12.473 1.00 91.94 91 LEU A CA 1
ATOM 725 C C . LEU A 1 91 ? -8.118 3.791 13.261 1.00 91.94 91 LEU A C 1
ATOM 727 O O . LEU A 1 91 ? -8.367 3.955 14.451 1.00 91.94 91 LEU A O 1
ATOM 731 N N . ALA A 1 92 ? -7.221 4.522 12.606 1.00 90.56 92 ALA A N 1
ATOM 732 C CA . ALA A 1 92 ? -6.447 5.580 13.239 1.00 90.56 92 ALA A CA 1
ATOM 733 C C . ALA A 1 92 ? -5.931 6.559 12.184 1.00 90.56 92 ALA A C 1
ATOM 735 O O . ALA A 1 92 ? -5.601 6.122 11.078 1.00 90.56 92 ALA A O 1
ATOM 736 N N . PRO A 1 93 ? -5.786 7.852 12.522 1.00 90.56 93 PRO A N 1
ATOM 737 C CA . PRO A 1 93 ? -5.124 8.798 11.639 1.00 90.56 93 PRO A CA 1
ATOM 738 C C . PRO A 1 93 ? -3.711 8.316 11.300 1.00 90.56 93 PRO A C 1
ATOM 740 O O . PRO A 1 93 ? -2.973 7.874 12.189 1.00 90.56 93 PRO A O 1
ATOM 743 N N . ILE A 1 94 ? -3.335 8.421 10.027 1.00 90.25 94 ILE A N 1
ATOM 744 C CA . ILE A 1 94 ? -1.999 8.056 9.552 1.00 90.25 94 ILE A CA 1
ATOM 745 C C . ILE A 1 94 ? -1.234 9.271 9.030 1.00 90.25 94 ILE A C 1
ATOM 747 O O . ILE A 1 94 ? -1.800 10.160 8.391 1.00 90.25 94 ILE A O 1
ATOM 751 N N . GLU A 1 95 ? 0.073 9.276 9.273 1.00 89.00 95 GLU A N 1
ATOM 752 C CA . GLU A 1 95 ? 1.023 10.107 8.544 1.00 89.00 95 GLU A CA 1
ATOM 753 C C . GLU A 1 95 ? 1.662 9.294 7.424 1.00 89.00 95 GLU A C 1
ATOM 755 O O . GLU A 1 95 ? 2.105 8.173 7.654 1.00 89.00 95 GLU A O 1
ATOM 760 N N . VAL A 1 96 ? 1.736 9.850 6.220 1.00 86.31 96 VAL A N 1
ATOM 761 C CA . VAL A 1 96 ? 2.350 9.174 5.075 1.00 86.31 96 VAL A CA 1
ATOM 762 C C . VAL A 1 96 ? 3.738 9.755 4.837 1.00 86.31 96 VAL A C 1
ATOM 764 O O . VAL A 1 96 ? 3.877 10.935 4.521 1.00 86.31 96 VAL A O 1
ATOM 767 N N . ASP A 1 97 ? 4.772 8.928 4.985 1.00 74.50 97 ASP A N 1
ATOM 768 C CA . ASP A 1 97 ? 6.138 9.312 4.653 1.00 74.50 97 ASP A CA 1
ATOM 769 C C . ASP A 1 97 ? 6.461 8.786 3.251 1.00 74.50 97 ASP A C 1
ATOM 771 O O . ASP A 1 97 ? 6.345 7.587 2.995 1.00 74.50 97 ASP A O 1
ATOM 775 N N . LYS A 1 98 ? 6.954 9.676 2.380 1.00 69.12 98 LYS A N 1
ATOM 776 C CA . LYS A 1 98 ? 7.461 9.379 1.024 1.00 69.12 98 LYS A CA 1
ATOM 777 C C . LYS A 1 98 ? 6.387 9.033 -0.032 1.00 69.12 98 LYS A C 1
ATOM 779 O O . LYS A 1 98 ? 5.315 8.540 0.301 1.00 69.12 98 LYS A O 1
ATOM 784 N N . PRO A 1 99 ? 6.685 9.303 -1.325 1.00 53.69 99 PRO A N 1
ATOM 785 C CA . PRO A 1 99 ? 7.978 9.651 -1.915 1.00 53.69 99 PRO A CA 1
ATOM 786 C C . PRO A 1 99 ? 8.163 11.163 -2.076 1.00 53.69 99 PRO A C 1
ATOM 788 O O . PRO A 1 99 ? 7.506 11.774 -2.903 1.00 53.69 99 PRO A O 1
ATOM 791 N N . VAL A 1 100 ? 9.093 11.732 -1.294 1.00 50.09 100 VAL A N 1
ATOM 792 C CA . VAL A 1 100 ? 9.860 12.996 -1.470 1.00 50.09 100 VAL A CA 1
ATOM 793 C C . VAL A 1 100 ? 9.100 14.314 -1.767 1.00 50.09 100 VAL A C 1
ATOM 795 O O . VAL A 1 100 ? 9.691 15.373 -1.606 1.00 50.09 100 VAL A O 1
ATOM 798 N N . PHE A 1 101 ? 7.805 14.307 -2.085 1.00 51.12 101 PHE A N 1
ATOM 799 C CA . PHE A 1 101 ? 7.020 15.504 -2.432 1.00 51.12 101 PHE A CA 1
ATOM 800 C C . PHE A 1 101 ? 5.818 15.754 -1.517 1.00 51.12 101 PHE A C 1
ATOM 802 O O . PHE A 1 101 ? 5.115 16.747 -1.665 1.00 51.12 101 PHE A O 1
ATOM 809 N N . PHE A 1 102 ? 5.601 14.889 -0.531 1.00 52.12 102 PHE A N 1
ATOM 810 C CA . PHE A 1 102 ? 4.608 15.120 0.506 1.00 52.12 102 PHE A CA 1
ATOM 811 C C . PHE A 1 102 ? 5.228 16.031 1.578 1.00 52.12 102 PHE A C 1
ATOM 813 O O . PHE A 1 102 ? 5.695 15.563 2.612 1.00 52.12 102 PHE A O 1
ATOM 820 N N . GLU A 1 103 ? 5.269 17.347 1.331 1.00 54.81 103 GLU A N 1
ATOM 821 C CA . GLU A 1 103 ? 5.479 18.326 2.419 1.00 54.81 103 GLU A CA 1
ATOM 822 C C . GLU A 1 103 ? 4.374 18.185 3.483 1.00 54.81 103 GLU A C 1
ATOM 824 O O . GLU A 1 103 ? 4.577 18.436 4.672 1.00 54.81 103 GLU A O 1
ATOM 829 N N . SER A 1 104 ? 3.202 17.713 3.050 1.00 55.12 104 SER A N 1
ATOM 830 C CA . SER A 1 104 ? 2.102 17.313 3.910 1.00 55.12 104 SER A CA 1
ATOM 831 C C . SER A 1 104 ? 2.305 15.895 4.435 1.00 55.12 104 SER A C 1
ATOM 833 O O . SER A 1 104 ? 2.225 14.927 3.690 1.00 55.12 104 SER A O 1
ATOM 835 N N . LYS A 1 105 ? 2.438 15.761 5.756 1.00 69.50 105 LYS A N 1
ATOM 836 C CA . LYS A 1 105 ? 2.371 14.461 6.439 1.00 69.50 105 LYS A CA 1
ATOM 837 C C . LYS A 1 105 ? 0.987 13.806 6.365 1.00 69.50 1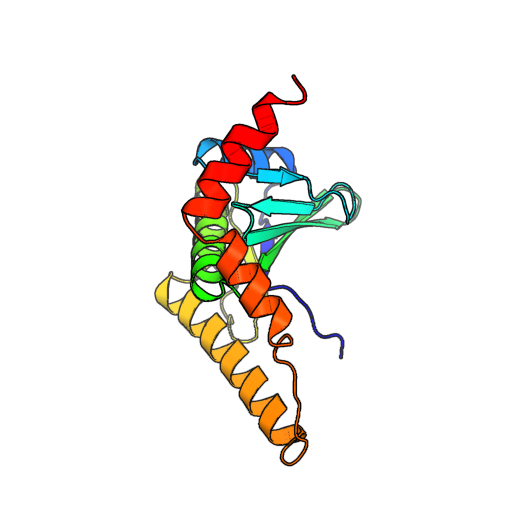05 LYS A C 1
ATOM 839 O O . LYS A 1 105 ? 0.851 12.653 6.748 1.00 69.50 105 LYS A O 1
ATOM 844 N N . LYS A 1 106 ? -0.051 14.520 5.921 1.00 80.00 106 LYS A N 1
ATOM 845 C CA . LYS A 1 106 ? -1.419 13.993 5.836 1.00 80.00 106 LYS A CA 1
ATOM 846 C C . LYS A 1 106 ? -1.630 13.237 4.529 1.00 80.00 106 LYS A C 1
ATOM 848 O O . LYS A 1 106 ? -1.055 13.595 3.505 1.00 80.00 106 LYS A O 1
ATOM 853 N N . LEU A 1 107 ? -2.526 12.253 4.562 1.00 83.88 107 LEU A N 1
ATOM 854 C CA . LEU A 1 107 ? -3.016 11.593 3.356 1.00 83.88 107 LEU A CA 1
ATOM 855 C C . LEU A 1 107 ? -3.643 12.632 2.409 1.00 83.88 107 LEU A C 1
ATOM 857 O O . LEU A 1 107 ? -4.571 13.341 2.801 1.00 83.88 107 LEU A O 1
ATOM 861 N N . LEU A 1 108 ? -3.112 12.724 1.189 1.00 85.69 108 LEU A N 1
ATOM 862 C CA . LEU A 1 108 ? -3.628 13.614 0.146 1.00 85.69 108 LEU A CA 1
ATOM 863 C C . LEU A 1 108 ? -4.946 13.088 -0.434 1.00 85.69 108 LEU A C 1
ATOM 865 O O . LEU A 1 108 ? -5.366 11.954 -0.168 1.00 85.69 108 LEU A O 1
ATOM 869 N N . ASP A 1 109 ? -5.598 13.906 -1.256 1.00 89.88 109 ASP A N 1
ATOM 870 C CA . ASP A 1 109 ? -6.685 13.402 -2.082 1.00 89.88 109 ASP A CA 1
ATOM 871 C C . ASP A 1 109 ? -6.178 12.344 -3.073 1.00 89.88 109 ASP A C 1
ATOM 873 O O . ASP A 1 109 ? -4.979 12.162 -3.299 1.00 89.88 109 ASP A O 1
ATOM 877 N N . LYS A 1 110 ? -7.125 11.597 -3.636 1.00 91.00 110 LYS A N 1
ATOM 878 C CA . LYS A 1 110 ? -6.826 10.469 -4.509 1.00 91.00 110 LYS A CA 1
ATOM 879 C C . LYS A 1 110 ? -5.998 10.886 -5.721 1.00 91.00 110 LYS A C 1
ATOM 881 O O . LYS A 1 110 ? -5.015 10.224 -6.034 1.00 91.00 110 LYS A O 1
ATOM 886 N N . GLU A 1 111 ? -6.410 11.928 -6.432 1.00 91.50 111 GLU A N 1
ATOM 887 C CA . GLU A 1 111 ? -5.766 12.306 -7.690 1.00 91.50 111 GLU A CA 1
ATOM 888 C C . GLU A 1 111 ? -4.360 12.837 -7.431 1.00 91.50 111 GLU A C 1
ATOM 890 O O . GLU A 1 111 ? -3.415 12.436 -8.114 1.00 91.50 111 GLU A O 1
ATOM 895 N N . GLU A 1 112 ? -4.203 13.663 -6.398 1.00 88.19 112 GLU A N 1
ATOM 896 C CA . GLU A 1 112 ? -2.911 14.189 -5.977 1.00 88.19 112 GLU A CA 1
ATOM 897 C C . GLU A 1 112 ? -1.970 13.063 -5.524 1.00 88.19 112 GLU A C 1
ATOM 899 O O . GLU A 1 112 ? -0.823 12.993 -5.973 1.00 88.19 112 GLU A O 1
ATOM 904 N N . PHE A 1 113 ? -2.468 12.111 -4.727 1.00 88.06 113 PHE A N 1
ATOM 905 C CA . PHE A 1 113 ? -1.711 10.925 -4.329 1.00 88.06 113 PHE A CA 1
ATOM 906 C C . PHE A 1 113 ? -1.227 10.128 -5.548 1.00 88.06 113 PHE A C 1
ATOM 908 O O . PHE A 1 113 ? -0.026 9.888 -5.692 1.00 88.06 113 PHE A O 1
ATOM 915 N N . LEU A 1 114 ? -2.135 9.742 -6.450 1.00 89.31 114 LEU A N 1
ATOM 916 C CA . LEU A 1 114 ? -1.799 8.922 -7.618 1.00 89.31 114 LEU A CA 1
ATOM 917 C C . LEU A 1 114 ? -0.799 9.631 -8.537 1.00 89.31 114 LEU A C 1
ATOM 919 O O . LEU A 1 114 ? 0.165 9.012 -8.996 1.00 89.31 114 LEU A O 1
ATOM 923 N N . ASN A 1 115 ? -1.004 10.925 -8.789 1.00 88.19 115 ASN A N 1
ATOM 924 C CA . ASN A 1 115 ? -0.121 11.720 -9.636 1.00 88.19 115 ASN A CA 1
ATOM 925 C C . ASN A 1 115 ? 1.269 11.869 -9.014 1.00 88.19 115 ASN A C 1
ATOM 927 O O . ASN A 1 115 ? 2.263 11.710 -9.723 1.00 88.19 115 ASN A O 1
ATOM 931 N N . ASN A 1 116 ? 1.364 12.087 -7.701 1.00 85.62 116 ASN A N 1
ATOM 932 C CA . ASN A 1 116 ? 2.650 12.195 -7.012 1.00 85.62 116 ASN A CA 1
ATOM 933 C C . ASN A 1 116 ? 3.454 10.896 -7.097 1.00 85.62 116 ASN A C 1
ATOM 935 O O . ASN A 1 116 ? 4.639 10.932 -7.441 1.00 85.62 116 ASN A O 1
ATOM 939 N N . ILE A 1 117 ? 2.820 9.741 -6.859 1.00 85.12 117 ILE A N 1
ATOM 940 C CA . ILE A 1 117 ? 3.510 8.452 -6.983 1.00 85.12 117 ILE A CA 1
ATOM 941 C C . ILE A 1 117 ? 3.928 8.195 -8.437 1.00 85.12 117 ILE A C 1
ATOM 943 O O . ILE A 1 117 ? 5.090 7.868 -8.688 1.00 85.12 117 ILE A O 1
ATOM 947 N N . ARG A 1 118 ? 3.031 8.401 -9.411 1.00 86.69 118 ARG A N 1
ATOM 948 C CA . ARG A 1 118 ? 3.341 8.234 -10.843 1.00 86.69 118 ARG A CA 1
ATOM 949 C C . ARG A 1 118 ? 4.518 9.100 -11.276 1.00 86.69 118 ARG A C 1
ATOM 951 O O . ARG A 1 118 ? 5.474 8.586 -11.857 1.00 86.69 118 ARG A O 1
ATOM 958 N N . ASN A 1 119 ? 4.483 10.389 -10.945 1.00 84.94 119 ASN A N 1
ATOM 959 C CA . ASN A 1 119 ? 5.535 11.341 -11.293 1.00 84.94 119 ASN A CA 1
ATOM 960 C C . ASN A 1 119 ? 6.874 10.968 -10.651 1.00 84.94 119 ASN A C 1
ATOM 962 O O . ASN A 1 119 ? 7.914 11.080 -11.299 1.00 84.94 119 ASN A O 1
ATOM 966 N N . PHE A 1 120 ? 6.864 10.461 -9.416 1.00 83.00 120 PHE A N 1
ATOM 967 C CA . PHE A 1 120 ? 8.075 9.969 -8.765 1.00 83.00 120 PHE A CA 1
ATOM 968 C C . PHE A 1 120 ? 8.697 8.780 -9.511 1.00 83.00 120 PHE A C 1
ATOM 970 O O . PHE A 1 120 ? 9.904 8.777 -9.763 1.00 83.00 120 PHE A O 1
ATOM 977 N N . TYR A 1 121 ? 7.896 7.785 -9.903 1.00 80.69 121 TYR A N 1
ATOM 978 C CA . TYR A 1 121 ? 8.404 6.637 -10.663 1.00 80.69 121 TYR A CA 1
ATOM 979 C C . TYR A 1 121 ? 8.862 7.026 -12.072 1.00 80.69 121 TYR A C 1
ATOM 981 O O . TYR A 1 121 ? 9.908 6.553 -12.513 1.00 80.69 121 TYR A O 1
ATOM 989 N N . LEU A 1 122 ? 8.144 7.928 -12.747 1.00 83.44 122 LEU A N 1
ATOM 990 C CA . LEU A 1 122 ? 8.563 8.522 -14.022 1.00 83.44 122 LEU A CA 1
ATOM 991 C C . LEU A 1 122 ? 9.914 9.233 -13.891 1.00 83.44 122 LEU A C 1
ATOM 993 O O . LEU A 1 122 ? 10.815 8.992 -14.691 1.00 83.44 122 LEU A O 1
ATOM 997 N N . TYR A 1 123 ? 10.092 10.047 -12.850 1.00 83.25 123 TYR A N 1
ATOM 998 C CA . TYR A 1 123 ? 11.366 10.698 -12.558 1.00 83.25 123 TYR A CA 1
ATOM 999 C C . TYR A 1 123 ? 12.489 9.677 -12.333 1.00 83.25 123 TYR A C 1
ATOM 1001 O O . TYR A 1 123 ? 13.568 9.815 -12.907 1.00 83.25 123 TYR A O 1
ATOM 1009 N N . LYS A 1 124 ? 12.243 8.620 -11.547 1.00 80.50 124 LYS A N 1
ATOM 1010 C CA . LYS A 1 124 ? 13.220 7.543 -11.317 1.00 80.50 124 LYS A CA 1
ATOM 1011 C C . LYS A 1 124 ? 13.583 6.803 -12.603 1.00 80.50 124 LYS A C 1
ATOM 1013 O O . LYS A 1 124 ? 14.757 6.503 -12.803 1.00 80.50 124 LYS A O 1
ATOM 1018 N N . ALA A 1 125 ? 12.599 6.526 -13.455 1.00 80.44 125 ALA A N 1
ATOM 1019 C CA . ALA A 1 125 ? 12.816 5.889 -14.747 1.00 80.44 125 ALA A CA 1
ATOM 1020 C C . ALA A 1 125 ? 13.666 6.780 -15.660 1.00 80.44 125 ALA A C 1
ATOM 1022 O O . ALA A 1 125 ? 14.674 6.317 -16.185 1.00 80.44 125 ALA A O 1
ATOM 1023 N N . ASN A 1 126 ? 13.320 8.064 -15.783 1.00 81.75 126 ASN A N 1
ATOM 1024 C CA . ASN A 1 126 ? 14.080 9.024 -16.584 1.00 81.75 126 ASN A CA 1
ATOM 1025 C C . ASN A 1 126 ? 15.513 9.172 -16.063 1.00 81.75 126 ASN A C 1
ATOM 1027 O O . ASN A 1 126 ? 16.449 9.025 -16.834 1.00 81.75 126 ASN A O 1
ATOM 1031 N N . TYR A 1 127 ? 15.697 9.324 -14.749 1.00 82.38 127 TYR A N 1
ATOM 1032 C CA . TYR A 1 127 ? 17.023 9.379 -14.131 1.00 82.38 127 TYR A CA 1
ATOM 1033 C C . TYR A 1 127 ? 17.853 8.116 -14.407 1.00 82.38 127 TYR A C 1
ATOM 1035 O O . TYR A 1 127 ? 19.053 8.195 -14.658 1.00 82.38 127 TYR A O 1
ATOM 1043 N N . PHE A 1 128 ? 17.226 6.937 -14.389 1.00 80.12 128 PHE A N 1
ATOM 1044 C CA . PHE A 1 128 ? 17.893 5.696 -14.776 1.00 80.12 128 PHE A CA 1
ATOM 1045 C C . PHE A 1 128 ? 18.309 5.719 -16.255 1.00 80.12 128 PHE A C 1
ATOM 1047 O O . PHE A 1 128 ? 19.458 5.409 -16.569 1.00 80.12 128 PHE A O 1
ATOM 1054 N N . PHE A 1 129 ? 17.416 6.111 -17.167 1.00 80.19 129 PHE A N 1
ATOM 1055 C CA . PHE A 1 129 ? 17.745 6.219 -18.591 1.00 80.19 129 PHE A CA 1
ATOM 1056 C C . PHE A 1 129 ? 18.846 7.251 -18.864 1.00 80.19 129 PHE A C 1
ATOM 1058 O O . PHE A 1 129 ? 19.728 6.978 -19.676 1.00 80.19 129 PHE A O 1
ATOM 1065 N N . ASP A 1 130 ? 18.844 8.372 -18.145 1.00 83.31 130 ASP A N 1
ATOM 1066 C CA . ASP A 1 130 ? 19.862 9.420 -18.227 1.00 83.31 130 ASP A CA 1
ATOM 1067 C C . ASP A 1 130 ? 21.213 8.974 -17.657 1.00 83.31 130 ASP A C 1
ATOM 1069 O O . ASP A 1 130 ? 22.243 9.459 -18.093 1.00 83.31 130 ASP A O 1
ATOM 1073 N N . LEU A 1 131 ? 21.263 8.056 -16.689 1.00 81.81 131 LEU A N 1
ATOM 1074 C CA . LEU A 1 131 ? 22.541 7.544 -16.176 1.00 81.81 131 LEU A CA 1
ATOM 1075 C C . LEU A 1 131 ? 23.138 6.440 -17.052 1.00 81.81 131 LEU A C 1
ATOM 1077 O O . LEU A 1 131 ? 24.359 6.307 -17.144 1.00 81.81 131 LEU A O 1
ATOM 1081 N N . PHE A 1 132 ? 22.286 5.613 -17.656 1.00 77.56 132 PHE A N 1
ATOM 1082 C CA . PHE A 1 132 ? 22.692 4.391 -18.357 1.00 77.56 132 PHE A CA 1
ATOM 1083 C C . PHE A 1 132 ? 22.467 4.46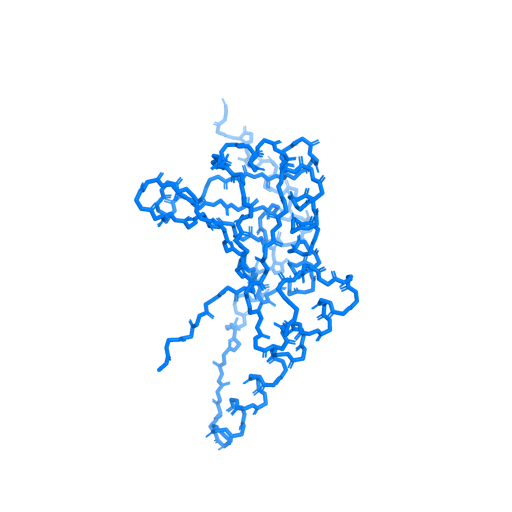0 -19.871 1.00 77.56 132 PHE A C 1
ATOM 1085 O O . PHE A 1 132 ? 22.480 3.429 -20.553 1.00 77.56 132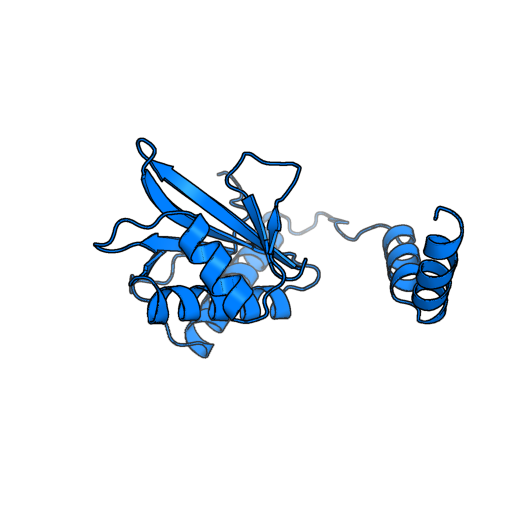 PHE A O 1
ATOM 1092 N N . HIS A 1 133 ? 22.283 5.666 -20.412 1.00 65.00 133 HIS A N 1
ATOM 1093 C CA . HIS A 1 133 ? 22.128 5.907 -21.841 1.00 65.00 133 HIS A CA 1
ATOM 1094 C C . HIS A 1 133 ? 23.222 5.183 -22.652 1.00 65.00 133 HIS A C 1
ATOM 1096 O O . HIS A 1 133 ? 24.417 5.297 -22.375 1.00 65.00 133 HIS A O 1
ATOM 1102 N N . GLY A 1 134 ? 22.803 4.398 -23.651 1.00 62.88 134 GLY A N 1
ATOM 1103 C CA . GLY A 1 134 ? 23.691 3.602 -24.511 1.00 62.88 134 GLY A CA 1
ATOM 1104 C C . GLY A 1 134 ? 23.938 2.157 -24.057 1.00 62.88 134 GLY A C 1
ATOM 1105 O O . GLY A 1 134 ? 24.455 1.362 -24.843 1.00 62.88 134 GLY A O 1
ATOM 1106 N N . ILE A 1 135 ? 23.521 1.766 -22.848 1.00 62.72 135 ILE A N 1
ATOM 1107 C CA . ILE A 1 135 ? 23.546 0.363 -22.415 1.00 62.72 135 ILE A CA 1
ATOM 1108 C C . ILE A 1 135 ? 22.225 -0.296 -22.812 1.00 62.72 135 ILE A C 1
ATOM 1110 O O . ILE A 1 135 ? 21.145 0.108 -22.389 1.00 62.72 135 ILE A O 1
ATOM 1114 N N . ASN A 1 136 ? 22.308 -1.339 -23.638 1.00 55.62 136 ASN A N 1
ATOM 1115 C CA . ASN A 1 136 ? 21.149 -2.090 -24.115 1.00 55.62 136 ASN A CA 1
ATOM 1116 C C . ASN A 1 136 ? 20.611 -2.994 -22.986 1.00 55.62 136 ASN A C 1
ATOM 1118 O O . ASN A 1 136 ? 20.902 -4.190 -22.917 1.00 55.62 136 ASN A O 1
ATOM 1122 N N . PHE A 1 137 ? 19.879 -2.401 -22.043 1.00 58.16 137 PHE A N 1
ATOM 1123 C CA . PHE A 1 137 ? 19.385 -3.085 -20.853 1.00 58.16 137 PHE A CA 1
ATOM 1124 C C . PHE A 1 137 ? 18.135 -3.911 -21.198 1.00 58.16 137 PHE A C 1
ATOM 1126 O O . PHE A 1 137 ? 17.024 -3.394 -21.311 1.00 58.16 137 PHE A O 1
ATOM 1133 N N . ARG A 1 138 ? 18.295 -5.227 -21.383 1.00 54.59 138 ARG A N 1
ATOM 1134 C CA . ARG A 1 138 ? 17.160 -6.155 -21.525 1.00 54.59 138 ARG A CA 1
ATOM 1135 C C . ARG A 1 138 ? 16.662 -6.579 -20.142 1.00 54.59 138 ARG A C 1
ATOM 1137 O O . ARG A 1 138 ? 17.095 -7.597 -19.621 1.00 54.59 138 ARG A O 1
ATOM 1144 N N . CYS A 1 139 ? 15.736 -5.808 -19.571 1.00 56.09 139 CYS A N 1
ATOM 1145 C CA . CYS A 1 139 ? 15.011 -6.162 -18.336 1.00 56.09 139 CYS A CA 1
ATOM 1146 C C . CYS A 1 139 ? 13.634 -6.801 -18.611 1.00 56.09 139 CYS A C 1
ATOM 1148 O O . CYS A 1 139 ? 12.870 -7.092 -17.697 1.00 56.09 139 CYS A O 1
ATOM 1150 N N . LEU A 1 140 ? 13.278 -7.020 -19.880 1.00 59.06 140 LEU A N 1
ATOM 1151 C CA . LEU A 1 140 ? 12.025 -7.698 -20.195 1.00 59.06 140 LEU A CA 1
ATOM 1152 C C . LEU A 1 140 ? 12.167 -9.196 -19.902 1.00 59.06 140 LEU A C 1
ATOM 1154 O O . LEU A 1 140 ? 13.143 -9.805 -20.360 1.00 59.06 140 LEU A O 1
ATOM 1158 N N . PRO A 1 141 ? 11.198 -9.808 -19.197 1.00 58.78 141 PRO A N 1
ATOM 1159 C CA . PRO A 1 141 ? 11.131 -11.252 -19.075 1.00 58.78 141 PRO A CA 1
ATOM 1160 C C . PRO A 1 141 ? 11.240 -11.897 -20.460 1.00 58.78 141 PRO A C 1
ATOM 1162 O O . PRO A 1 141 ? 10.663 -11.407 -21.437 1.00 58.78 141 PRO A O 1
ATOM 1165 N N . GLY A 1 142 ? 11.997 -12.990 -20.565 1.00 64.12 142 GLY A N 1
ATOM 1166 C CA . GLY A 1 142 ? 12.140 -13.712 -21.828 1.00 64.12 142 GLY A CA 1
ATOM 1167 C C . GLY A 1 142 ? 10.775 -14.084 -22.419 1.00 64.12 142 GLY A C 1
ATOM 1168 O O . GLY A 1 142 ? 9.782 -14.200 -21.700 1.00 64.12 142 GLY A O 1
ATOM 1169 N N . LYS A 1 143 ? 10.711 -14.310 -23.737 1.00 72.12 143 LYS A N 1
ATOM 1170 C CA . LYS A 1 143 ? 9.457 -14.656 -24.444 1.00 72.12 143 LYS A CA 1
ATOM 1171 C C . LYS A 1 143 ? 8.683 -15.803 -23.777 1.00 72.12 143 LYS A C 1
ATOM 1173 O O . LYS A 1 143 ? 7.461 -15.861 -23.888 1.00 72.12 143 LYS A O 1
ATOM 1178 N N . ASP A 1 144 ? 9.380 -16.691 -23.078 1.00 73.06 144 ASP A N 1
ATOM 1179 C CA . ASP A 1 144 ? 8.784 -17.822 -22.373 1.00 73.06 144 ASP A CA 1
ATOM 1180 C C . ASP A 1 144 ? 7.960 -17.410 -21.146 1.00 73.06 144 ASP A C 1
ATOM 1182 O O . ASP A 1 144 ? 6.923 -18.018 -20.895 1.00 73.06 144 ASP A O 1
ATOM 1186 N N . PHE A 1 145 ? 8.321 -16.322 -20.456 1.00 73.62 145 PHE A N 1
ATOM 1187 C CA . PHE A 1 145 ? 7.502 -15.759 -19.379 1.00 73.62 145 PHE A CA 1
ATOM 1188 C C . PHE A 1 145 ? 6.134 -15.308 -19.901 1.00 73.62 145 PHE A C 1
ATOM 1190 O O . PHE A 1 145 ? 5.104 -15.691 -19.353 1.00 73.62 145 PHE A O 1
ATOM 1197 N N . TYR A 1 146 ? 6.102 -14.554 -21.004 1.00 69.12 146 TYR A N 1
ATOM 1198 C CA . TYR A 1 146 ? 4.844 -14.083 -21.593 1.00 69.12 146 TYR A CA 1
ATOM 1199 C C . TYR A 1 146 ? 4.001 -15.225 -22.170 1.00 69.12 146 TYR A C 1
ATOM 1201 O O . TYR A 1 146 ? 2.777 -15.203 -22.039 1.00 69.12 146 TYR A O 1
ATOM 1209 N N . LYS A 1 147 ? 4.636 -16.259 -22.743 1.00 72.69 147 LYS A N 1
ATOM 1210 C CA . LYS A 1 147 ? 3.937 -17.489 -23.151 1.00 72.69 147 LYS A CA 1
ATOM 1211 C C . LYS A 1 147 ? 3.278 -18.178 -21.958 1.00 72.69 147 LYS A C 1
ATOM 1213 O O . LYS A 1 147 ? 2.133 -18.610 -22.065 1.00 72.69 147 LYS A O 1
ATOM 1218 N N . GLU A 1 148 ? 3.976 -18.290 -20.831 1.00 71.56 148 GLU A N 1
ATOM 1219 C CA . GLU A 1 148 ? 3.422 -18.897 -19.617 1.00 71.56 148 GLU A CA 1
ATOM 1220 C C . GLU A 1 148 ? 2.323 -18.038 -18.982 1.00 71.56 148 GLU A C 1
ATOM 1222 O O . GLU A 1 148 ? 1.279 -18.571 -18.602 1.00 71.56 148 GLU A O 1
ATOM 1227 N N . TYR A 1 149 ? 2.493 -16.716 -18.941 1.00 71.88 149 TYR A N 1
ATOM 1228 C CA . TYR A 1 149 ? 1.461 -15.790 -18.479 1.00 71.88 149 TYR A CA 1
ATOM 1229 C C . TYR A 1 149 ? 0.179 -15.914 -19.316 1.00 71.88 149 TYR A C 1
ATOM 1231 O O . TYR A 1 149 ? -0.892 -16.141 -18.756 1.00 71.88 149 TYR A O 1
ATOM 1239 N N . GLN A 1 150 ? 0.280 -15.871 -20.651 1.00 73.44 150 GLN A N 1
ATOM 1240 C CA . GLN A 1 150 ? -0.870 -16.032 -21.554 1.00 73.44 150 GLN A CA 1
ATOM 1241 C C . GLN A 1 150 ? -1.552 -17.396 -21.410 1.00 73.44 150 GLN A C 1
ATOM 1243 O O . GLN A 1 150 ? -2.781 -17.482 -21.415 1.00 73.44 150 GLN A O 1
ATOM 1248 N N . LYS A 1 151 ? -0.780 -18.479 -21.244 1.00 76.25 151 LYS A N 1
ATOM 1249 C CA . LYS A 1 151 ? -1.354 -19.802 -20.964 1.00 76.25 151 LYS A CA 1
ATOM 1250 C C . LYS A 1 151 ? -2.180 -19.767 -19.684 1.00 76.25 151 LYS A C 1
ATOM 1252 O O . LYS A 1 151 ? -3.312 -20.240 -19.707 1.00 76.25 151 LYS A O 1
ATOM 1257 N N . ARG A 1 152 ? -1.646 -19.194 -18.601 1.00 68.88 152 ARG A N 1
ATOM 1258 C CA . ARG A 1 152 ? -2.291 -19.162 -17.278 1.00 68.88 152 ARG A CA 1
ATOM 1259 C C . ARG A 1 152 ? -3.508 -18.244 -17.208 1.00 68.88 152 ARG A C 1
ATOM 1261 O O . ARG A 1 152 ? -4.442 -18.540 -16.467 1.00 68.88 152 ARG A O 1
ATOM 1268 N N . THR A 1 153 ? -3.529 -17.167 -17.985 1.00 69.06 153 THR A N 1
ATOM 1269 C CA . THR A 1 153 ? -4.681 -16.257 -18.063 1.00 69.06 153 THR A CA 1
ATOM 1270 C C . THR A 1 153 ? -5.761 -16.738 -19.033 1.00 69.06 153 THR A C 1
ATOM 1272 O O . THR A 1 153 ? -6.906 -16.293 -18.921 1.00 69.06 153 THR A O 1
ATOM 1275 N N . SER A 1 154 ? -5.447 -17.687 -19.927 1.00 74.00 154 SER A N 1
ATOM 1276 C CA . SER A 1 154 ? -6.415 -18.252 -20.870 1.00 74.00 154 SER A CA 1
ATOM 1277 C C . SER A 1 154 ? -7.597 -18.933 -20.167 1.00 74.00 154 SER A C 1
ATOM 1279 O O . SER A 1 154 ? -7.446 -19.670 -19.188 1.00 74.00 154 SER A O 1
ATOM 1281 N N . PHE A 1 155 ? -8.795 -18.729 -20.719 1.0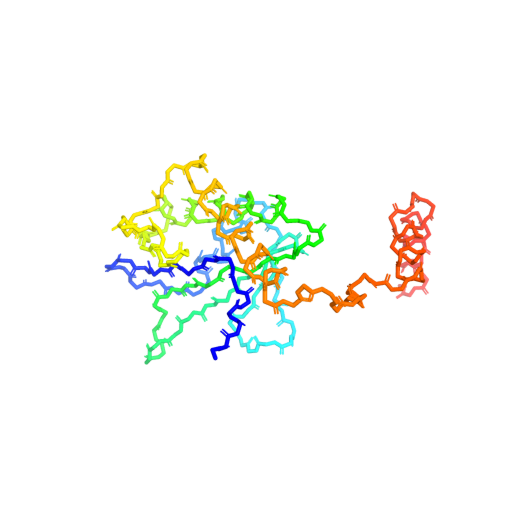0 72.25 155 PHE A N 1
ATOM 1282 C CA . PHE A 1 155 ? -10.041 -19.328 -20.231 1.00 72.25 155 PHE A CA 1
ATOM 1283 C C . PHE A 1 155 ? -9.953 -20.860 -20.125 1.00 72.25 155 PHE A C 1
ATOM 1285 O O . PHE A 1 155 ? -10.379 -21.452 -19.136 1.00 72.25 155 PHE A O 1
ATOM 1292 N N . LEU A 1 156 ? -9.303 -21.501 -21.100 1.00 70.38 156 LEU A N 1
ATOM 1293 C CA . LEU A 1 156 ? -9.108 -22.952 -21.130 1.00 70.38 156 LEU A CA 1
ATOM 1294 C C . LEU A 1 156 ? -8.216 -23.462 -19.990 1.00 70.38 156 LEU A C 1
ATOM 1296 O O . LEU A 1 156 ? -8.459 -24.547 -19.459 1.00 70.38 156 LEU A O 1
ATOM 1300 N N . TYR A 1 157 ? -7.192 -22.701 -19.595 1.00 69.44 157 TYR A N 1
ATOM 1301 C CA . TYR A 1 157 ? -6.352 -23.063 -18.454 1.00 69.44 157 TYR A CA 1
ATOM 1302 C C . TYR A 1 157 ? -7.104 -22.901 -17.133 1.00 69.44 157 TYR A C 1
ATOM 1304 O O . TYR A 1 157 ? -7.049 -23.813 -16.310 1.00 69.44 157 TYR A O 1
ATOM 1312 N N . LYS A 1 158 ? -7.871 -21.811 -16.971 1.00 65.88 158 LYS A N 1
ATOM 1313 C CA . LYS A 1 158 ? -8.739 -21.592 -15.798 1.00 65.88 158 LYS A CA 1
ATOM 1314 C C . LYS A 1 158 ? -9.730 -22.745 -15.611 1.00 65.88 158 LYS A C 1
ATOM 1316 O O . LYS A 1 158 ? -9.836 -23.293 -14.515 1.00 65.88 158 LYS A O 1
ATOM 1321 N N . ILE A 1 159 ? -10.368 -23.196 -16.693 1.00 71.06 159 ILE A N 1
ATOM 1322 C CA . ILE A 1 159 ? -11.250 -24.371 -16.676 1.00 71.06 159 ILE A CA 1
ATOM 1323 C C . ILE A 1 159 ? -10.475 -25.643 -16.300 1.00 71.06 159 ILE A C 1
ATOM 1325 O O . ILE A 1 159 ? -10.888 -26.383 -15.410 1.00 71.06 159 ILE A O 1
ATOM 1329 N N . ARG A 1 160 ? -9.315 -25.899 -16.919 1.00 64.62 160 ARG A N 1
ATOM 1330 C CA . ARG A 1 160 ? -8.494 -27.083 -16.601 1.00 64.62 160 ARG A CA 1
ATOM 1331 C C . ARG A 1 160 ? -7.991 -27.113 -15.158 1.00 64.62 160 ARG A C 1
ATOM 1333 O O . ARG A 1 160 ? -7.833 -28.204 -14.616 1.00 64.62 160 ARG A O 1
ATOM 1340 N N . SER A 1 161 ? -7.716 -25.965 -14.541 1.00 63.12 161 SER A N 1
ATOM 1341 C CA . SER A 1 161 ? -7.298 -25.907 -13.134 1.00 63.12 161 SER A CA 1
ATOM 1342 C C . SER A 1 161 ? -8.421 -26.255 -12.158 1.00 63.12 161 SER A C 1
ATOM 1344 O O . SER A 1 161 ? -8.129 -26.803 -11.099 1.00 63.12 161 SER A O 1
ATOM 1346 N N . ILE A 1 162 ? -9.682 -26.009 -12.529 1.00 64.00 162 ILE A N 1
ATOM 1347 C CA . ILE A 1 162 ? -10.852 -26.399 -11.731 1.00 64.00 162 ILE A CA 1
ATOM 1348 C C . ILE A 1 162 ? -10.965 -27.930 -11.717 1.00 64.00 162 ILE A C 1
ATOM 1350 O O . ILE A 1 162 ? -10.913 -28.539 -10.657 1.00 64.00 162 ILE A O 1
ATOM 1354 N N . PHE A 1 163 ? -10.927 -28.571 -12.888 1.00 63.97 163 PHE A N 1
ATOM 1355 C CA . PHE A 1 163 ? -11.026 -30.036 -13.004 1.00 63.97 163 PHE A CA 1
ATOM 1356 C C . PHE A 1 163 ? -9.781 -30.820 -12.552 1.00 63.97 163 PHE A C 1
ATOM 1358 O O . PHE A 1 163 ? -9.811 -32.048 -12.475 1.00 63.97 163 PHE A O 1
ATOM 1365 N N . LYS A 1 164 ? -8.656 -30.146 -12.284 1.00 56.62 164 LYS A N 1
ATOM 1366 C CA . LYS A 1 164 ? -7.474 -30.775 -11.671 1.00 56.62 164 LYS A CA 1
ATOM 1367 C C . LYS A 1 164 ? -7.550 -30.824 -10.145 1.00 56.62 164 LYS A C 1
ATOM 1369 O O . LYS A 1 164 ? -6.847 -31.648 -9.567 1.00 56.62 164 LYS A O 1
ATOM 1374 N N . ARG A 1 165 ? -8.367 -29.980 -9.502 1.00 49.75 165 ARG A N 1
ATOM 1375 C CA . ARG A 1 165 ? -8.577 -30.034 -8.045 1.00 49.75 165 ARG A CA 1
ATOM 1376 C C . ARG A 1 165 ? -9.364 -31.278 -7.624 1.00 49.75 165 ARG A C 1
ATOM 1378 O O . ARG A 1 165 ? -9.031 -31.858 -6.601 1.00 49.75 165 ARG A O 1
ATOM 1385 N N . ASP A 1 166 ? -10.264 -31.768 -8.474 1.00 48.91 166 ASP A N 1
ATOM 1386 C CA . ASP A 1 166 ? -11.137 -32.915 -8.165 1.00 48.91 166 ASP A CA 1
ATOM 1387 C C . ASP A 1 166 ? -10.458 -34.295 -8.232 1.00 48.91 166 ASP A C 1
ATOM 1389 O O . ASP A 1 166 ? -11.101 -35.307 -7.984 1.00 48.91 166 ASP A O 1
ATOM 1393 N N . LYS A 1 167 ? -9.168 -34.381 -8.587 1.00 48.09 167 LYS A N 1
ATOM 1394 C CA . LYS A 1 167 ? -8.437 -35.666 -8.625 1.00 48.09 167 LYS A CA 1
ATOM 1395 C C . LYS A 1 167 ? -7.589 -35.959 -7.385 1.00 48.09 167 LYS A C 1
ATOM 1397 O O . LYS A 1 167 ? -7.006 -37.035 -7.322 1.00 48.09 167 LYS A O 1
ATOM 1402 N N . ASN A 1 168 ? -7.526 -35.027 -6.432 1.00 47.31 168 ASN A N 1
ATOM 1403 C CA . ASN A 1 168 ? -6.794 -35.179 -5.168 1.00 47.31 168 ASN A CA 1
ATOM 1404 C C . ASN A 1 168 ? -7.703 -34.977 -3.933 1.00 47.31 168 ASN A C 1
ATOM 1406 O O . ASN A 1 168 ? -7.210 -34.610 -2.868 1.00 47.31 168 ASN A O 1
ATOM 1410 N N . SER A 1 169 ? -9.019 -35.163 -4.076 1.00 41.28 169 SER A N 1
ATOM 1411 C CA . SER A 1 169 ? -9.993 -35.294 -2.976 1.00 41.28 169 SER A CA 1
ATOM 1412 C C . SER A 1 169 ? -10.600 -36.688 -3.030 1.00 41.28 169 SER A C 1
ATOM 1414 O O . SER A 1 169 ? -10.870 -37.239 -1.946 1.00 41.28 169 SER A O 1
#